Protein AF-A0A968NQC3-F1 (afdb_monomer)

Solvent-accessible surface area (backbone atoms only — not comparable to full-atom values): 6516 Å² total; per-residue (Å²): 135,86,90,83,86,84,76,82,79,78,73,71,74,66,56,58,58,38,55,52,49,54,51,50,23,55,53,44,25,61,70,44,47,87,63,44,96,59,59,67,72,57,37,45,48,51,26,41,50,54,53,8,35,71,70,60,72,48,85,50,58,77,58,34,20,70,39,54,77,65,92,70,56,51,69,58,42,39,53,50,53,52,48,47,67,70,77,46,84,79,58,62,68,58,52,50,52,34,51,41,65,74,67,64,59,78,85,129

Foldseek 3Di:
DDDDDDDPDPPPVQVVVLVVLLVQLVVQLVVLVVLDVDDSVLSSVVSQQVQLCVVQVDPDLLSSLVSRDDPDDSVVSSVVVVCCVVVDDDDVVSVVSSVCVVVVPDDD

Mean predicted aligned error: 9.73 Å

Secondary structure (DSSP, 8-state):
----------TTHHHHHHHHHHHHHHHHHHHHTTT----HHHHHHHHHHHHHHHHH-S--HHHHHHHS-SSS-HHHHHHHHHHHHHH----HHHHHHHHHHHHTPPP-

Structure (mmCIF, N/CA/C/O backbone):
data_AF-A0A968NQC3-F1
#
_entry.id   AF-A0A968NQC3-F1
#
loop_
_atom_site.group_PDB
_atom_site.id
_atom_site.type_symbol
_atom_site.label_atom_id
_atom_site.label_alt_id
_atom_site.label_comp_id
_atom_site.label_asym_id
_atom_site.label_entity_id
_atom_site.label_seq_id
_atom_site.pdbx_PDB_ins_code
_atom_site.Cartn_x
_atom_site.Cartn_y
_atom_site.Cartn_z
_atom_site.occupancy
_atom_site.B_iso_or_equiv
_atom_site.auth_seq_id
_atom_site.auth_comp_id
_atom_site.auth_asym_id
_atom_site.auth_atom_id
_atom_site.pdbx_PDB_model_num
ATOM 1 N N . MET A 1 1 ? 11.137 5.585 -57.243 1.00 38.22 1 MET A N 1
ATOM 2 C CA . MET A 1 1 ? 11.259 4.473 -56.273 1.00 38.22 1 MET A CA 1
ATOM 3 C C . MET A 1 1 ? 11.484 5.043 -54.871 1.00 38.22 1 MET A C 1
ATOM 5 O O . MET A 1 1 ? 12.399 5.826 -54.702 1.00 38.22 1 MET A O 1
ATOM 9 N N . GLN A 1 2 ? 10.575 4.700 -53.945 1.00 35.41 2 GLN A N 1
ATOM 10 C CA . GLN A 1 2 ? 10.665 4.591 -52.466 1.00 35.41 2 GLN A CA 1
ATOM 11 C C . GLN A 1 2 ? 11.475 5.644 -51.666 1.00 35.41 2 GLN A C 1
ATOM 13 O O . GLN A 1 2 ? 12.694 5.667 -51.717 1.00 35.41 2 GLN A O 1
ATOM 18 N N . LYS A 1 3 ? 10.814 6.600 -50.985 1.00 44.53 3 LYS A N 1
ATOM 19 C CA . LYS A 1 3 ? 10.290 6.579 -49.587 1.00 44.53 3 LYS A CA 1
ATOM 20 C C . LYS A 1 3 ? 11.369 6.544 -48.483 1.00 44.53 3 LYS A C 1
ATOM 22 O O . LYS A 1 3 ? 11.976 5.502 -48.276 1.00 44.53 3 LYS A O 1
ATOM 27 N N . LYS A 1 4 ? 11.414 7.588 -47.636 1.00 42.31 4 LYS A N 1
ATOM 28 C CA . LYS A 1 4 ? 10.985 7.518 -46.217 1.00 42.31 4 LYS A CA 1
ATOM 29 C C . LYS A 1 4 ? 11.049 8.886 -45.519 1.00 42.31 4 LYS A C 1
ATOM 31 O O . LYS A 1 4 ? 12.104 9.432 -45.236 1.00 42.31 4 LYS A O 1
ATOM 36 N N . THR A 1 5 ? 9.854 9.375 -45.216 1.00 41.47 5 THR A N 1
ATOM 37 C CA . THR A 1 5 ? 9.498 10.446 -44.286 1.00 41.47 5 THR A CA 1
ATOM 38 C C . THR A 1 5 ? 10.108 10.218 -42.899 1.00 41.47 5 THR A C 1
ATOM 40 O O . THR A 1 5 ? 9.801 9.217 -42.246 1.00 41.47 5 THR A O 1
ATOM 43 N N . GLY A 1 6 ? 10.926 11.162 -42.430 1.00 37.53 6 GLY A N 1
ATOM 44 C CA . GLY A 1 6 ? 11.326 11.273 -41.029 1.00 37.53 6 GLY A CA 1
ATOM 45 C C . GLY A 1 6 ? 10.152 11.778 -40.195 1.00 37.53 6 GLY A C 1
ATOM 46 O O . GLY A 1 6 ? 9.794 12.950 -40.253 1.00 37.53 6 GLY A O 1
ATOM 47 N N . ARG A 1 7 ? 9.516 10.865 -39.459 1.00 34.38 7 ARG A N 1
ATOM 48 C CA . ARG A 1 7 ? 8.479 11.158 -38.466 1.00 34.38 7 ARG A CA 1
ATOM 49 C C . ARG A 1 7 ? 9.165 11.721 -37.219 1.00 34.38 7 ARG A C 1
ATOM 51 O O . ARG A 1 7 ? 9.895 10.991 -36.552 1.00 34.38 7 ARG A O 1
ATOM 58 N N . GLY A 1 8 ? 8.933 12.997 -36.914 1.00 37.19 8 GLY A N 1
ATOM 59 C CA . GLY A 1 8 ? 9.251 13.559 -35.605 1.00 37.19 8 GLY A CA 1
ATOM 60 C C . GLY A 1 8 ? 8.510 12.770 -34.526 1.00 37.19 8 GLY A C 1
ATOM 61 O O . GLY A 1 8 ? 7.288 12.646 -34.568 1.00 37.19 8 GLY A O 1
ATOM 62 N N . PHE A 1 9 ? 9.256 12.170 -33.601 1.00 40.03 9 PHE A N 1
ATOM 63 C CA . PHE A 1 9 ? 8.691 11.571 -32.399 1.00 40.03 9 PHE A CA 1
ATOM 64 C C . PHE A 1 9 ? 8.309 12.700 -31.442 1.00 40.03 9 PHE A C 1
ATOM 66 O O . PHE A 1 9 ? 9.163 13.287 -30.780 1.00 40.03 9 PHE A O 1
ATOM 73 N N . ASP A 1 10 ? 7.018 13.004 -31.389 1.00 43.38 10 ASP A N 1
ATOM 74 C CA . ASP A 1 10 ? 6.431 13.957 -30.454 1.00 43.38 10 ASP A CA 1
ATOM 75 C C . ASP A 1 10 ? 6.505 13.397 -29.017 1.00 43.38 10 ASP A C 1
ATOM 77 O O . ASP A 1 10 ? 5.678 12.591 -28.587 1.00 43.38 10 ASP A O 1
ATOM 81 N N . GLN A 1 11 ? 7.537 13.780 -28.256 1.00 50.28 11 GLN A N 1
ATOM 82 C CA . GLN A 1 11 ? 7.744 13.346 -26.861 1.00 50.28 11 GLN A CA 1
ATOM 83 C C . GLN A 1 11 ? 6.868 14.106 -25.841 1.00 50.28 11 GLN A C 1
ATOM 85 O O . GLN A 1 11 ? 6.976 13.890 -24.631 1.00 50.28 11 GLN A O 1
ATOM 90 N N . ASN A 1 12 ? 5.966 14.977 -26.297 1.00 42.91 12 ASN A N 1
ATOM 91 C CA . ASN A 1 12 ? 5.266 15.926 -25.430 1.00 42.91 12 ASN A CA 1
ATOM 92 C C . ASN A 1 12 ? 4.020 15.347 -24.727 1.00 42.91 12 ASN A C 1
ATOM 94 O O . ASN A 1 12 ? 3.670 15.794 -23.636 1.00 42.91 12 ASN A O 1
ATOM 98 N N . HIS A 1 13 ? 3.394 14.293 -25.265 1.00 44.41 13 HIS A N 1
ATOM 99 C CA . HIS A 1 13 ? 2.165 13.716 -24.690 1.00 44.41 13 HIS A CA 1
ATOM 100 C C . HIS A 1 13 ? 2.382 12.755 -23.499 1.00 44.41 13 HIS A C 1
ATOM 102 O O . HIS A 1 13 ? 1.482 12.580 -22.677 1.00 44.41 13 HIS A O 1
ATOM 108 N N . HIS A 1 14 ? 3.569 12.154 -23.346 1.00 49.41 14 HIS A N 1
ATOM 109 C CA . HIS A 1 14 ? 3.851 11.182 -22.269 1.00 49.41 14 HIS A CA 1
ATOM 110 C C . HIS A 1 14 ? 4.217 11.834 -20.916 1.00 49.41 14 HIS A C 1
ATOM 112 O O . HIS A 1 14 ? 4.122 11.207 -19.855 1.00 49.41 14 HIS A O 1
ATOM 118 N N . ASN A 1 15 ? 4.611 13.112 -20.927 1.00 53.91 15 ASN A N 1
ATOM 119 C CA . ASN A 1 15 ? 5.053 13.841 -19.733 1.00 53.91 15 ASN A CA 1
ATOM 120 C C . ASN A 1 15 ? 3.877 14.265 -18.829 1.00 53.91 15 ASN A C 1
ATOM 122 O O . ASN A 1 15 ? 3.986 14.238 -17.602 1.00 53.91 15 ASN A O 1
ATOM 126 N N . SER A 1 16 ? 2.727 14.598 -19.422 1.00 58.56 16 SER A N 1
ATOM 127 C CA . SER A 1 16 ? 1.546 15.076 -18.689 1.00 58.56 16 SER A CA 1
ATOM 128 C C . SER A 1 16 ? 0.912 13.982 -17.828 1.00 58.56 16 SER A C 1
ATOM 130 O O . SER A 1 16 ? 0.634 14.214 -16.655 1.00 58.56 16 SER A O 1
ATOM 132 N N . ASN A 1 17 ? 0.772 12.760 -18.358 1.00 64.50 17 ASN A N 1
ATOM 133 C CA . ASN A 1 17 ? 0.159 11.640 -17.630 1.00 64.50 17 ASN A CA 1
ATOM 134 C C . ASN A 1 17 ? 0.994 11.236 -16.400 1.00 64.50 17 ASN A C 1
ATOM 136 O O . ASN A 1 17 ? 0.462 11.022 -15.314 1.00 64.50 17 ASN A O 1
ATOM 140 N N . THR A 1 18 ? 2.323 11.236 -16.540 1.00 65.69 18 THR A N 1
ATOM 141 C CA . THR A 1 18 ? 3.245 10.889 -15.447 1.00 65.69 18 THR A CA 1
ATOM 142 C C . THR A 1 18 ? 3.185 11.903 -14.300 1.00 65.69 18 THR A C 1
ATOM 144 O O . THR A 1 18 ? 3.137 11.514 -13.133 1.00 65.69 18 THR A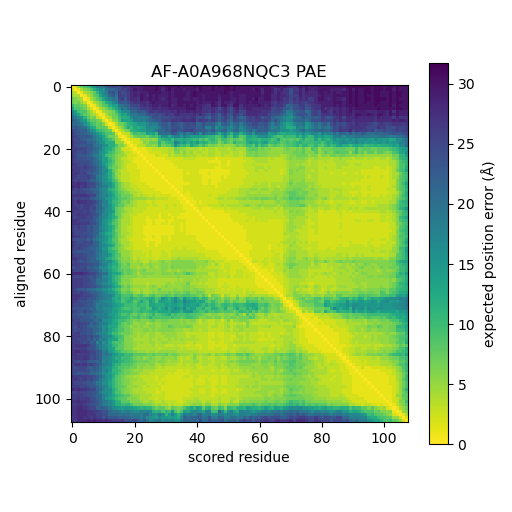 O 1
ATOM 147 N N . LYS A 1 19 ? 3.132 13.205 -14.614 1.00 69.44 19 LYS A N 1
ATOM 148 C CA . LYS A 1 19 ? 2.968 14.265 -13.605 1.00 69.44 19 LYS A CA 1
ATOM 149 C C . LYS A 1 19 ? 1.622 14.158 -12.884 1.00 69.44 19 LYS A C 1
ATOM 151 O O . LYS A 1 19 ? 1.575 14.287 -11.661 1.00 69.44 19 LYS A O 1
ATOM 156 N N . THR A 1 20 ? 0.548 13.859 -13.615 1.00 78.88 20 THR A N 1
ATOM 157 C CA . THR A 1 20 ? -0.780 13.624 -13.032 1.00 78.88 20 THR A CA 1
ATOM 158 C C . THR A 1 20 ? -0.780 12.425 -12.082 1.00 78.88 20 THR A C 1
ATOM 160 O O . THR A 1 20 ? -1.326 12.527 -10.986 1.00 78.88 20 THR A O 1
ATOM 163 N N . LEU A 1 21 ? -0.127 11.319 -12.452 1.00 81.88 21 LEU A N 1
ATOM 164 C CA . LEU A 1 21 ? -0.038 10.120 -11.613 1.00 81.88 21 LEU A CA 1
ATOM 165 C C . LEU A 1 21 ? 0.734 10.377 -10.316 1.00 81.88 21 LEU A C 1
ATOM 167 O O . LEU A 1 21 ? 0.263 10.005 -9.245 1.00 81.88 21 LEU A O 1
ATOM 171 N N . LEU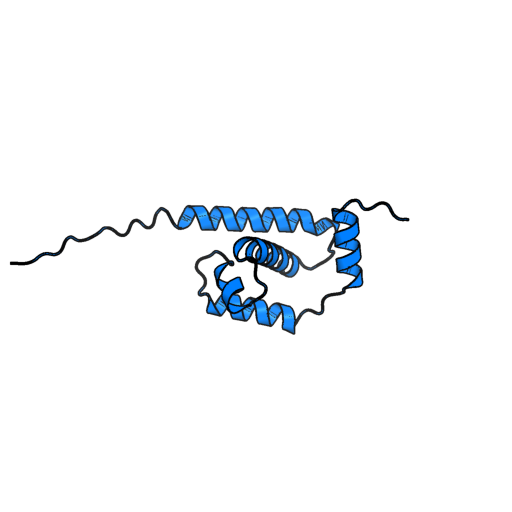 A 1 22 ? 1.878 11.063 -10.384 1.00 84.19 22 LEU A N 1
ATOM 172 C CA . LEU A 1 22 ? 2.637 11.438 -9.186 1.00 84.19 22 LEU A CA 1
ATOM 173 C C . LEU A 1 22 ? 1.798 12.300 -8.236 1.00 84.19 22 LEU A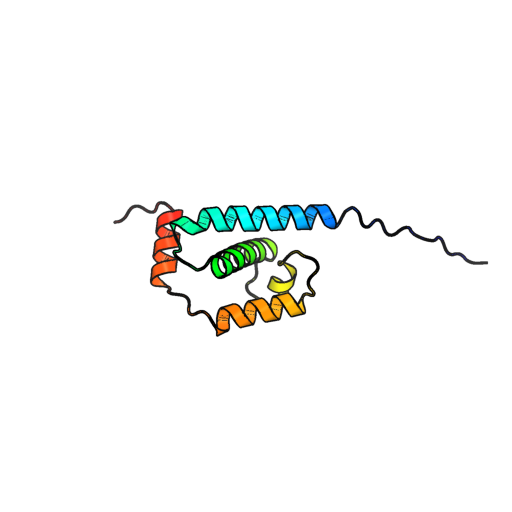 C 1
ATOM 175 O O . LEU A 1 22 ? 1.784 12.060 -7.031 1.00 84.19 22 LEU A O 1
ATOM 179 N N . HIS A 1 23 ? 1.042 13.256 -8.777 1.00 89.88 23 HIS A N 1
ATOM 180 C CA . HIS A 1 23 ? 0.141 14.074 -7.973 1.00 89.88 23 HIS A CA 1
ATOM 181 C C . HIS A 1 23 ? -0.983 13.243 -7.325 1.00 89.88 23 HIS A C 1
ATOM 183 O O . HIS A 1 23 ? -1.278 13.433 -6.146 1.00 89.88 23 HIS A O 1
ATOM 189 N N . GLN A 1 24 ? -1.577 12.286 -8.049 1.00 90.81 24 GLN A N 1
ATOM 190 C CA . GLN A 1 24 ? -2.588 11.372 -7.499 1.00 90.81 24 GLN A CA 1
ATOM 191 C C . GLN A 1 24 ? -2.028 10.503 -6.367 1.00 90.81 24 GLN A C 1
ATOM 193 O O . GLN A 1 24 ? -2.680 10.369 -5.332 1.00 90.81 24 GLN A O 1
ATOM 198 N N . VAL A 1 25 ? -0.812 9.971 -6.529 1.00 92.44 25 VAL A N 1
ATOM 199 C CA . VAL A 1 25 ? -0.125 9.191 -5.489 1.00 92.44 25 VAL A CA 1
ATOM 200 C C . VAL A 1 25 ? 0.080 10.036 -4.236 1.00 92.44 25 VAL A C 1
ATOM 202 O O . VAL A 1 25 ? -0.298 9.601 -3.152 1.00 92.44 25 VAL A O 1
ATOM 205 N N . THR A 1 26 ? 0.608 11.255 -4.369 1.00 93.62 26 THR A N 1
ATOM 206 C CA . THR A 1 26 ? 0.832 12.155 -3.227 1.00 93.62 26 THR A CA 1
ATOM 207 C C . THR A 1 26 ? -0.474 12.510 -2.516 1.00 93.62 26 THR A C 1
ATOM 209 O O . THR A 1 26 ? -0.535 12.485 -1.287 1.00 93.62 26 THR A O 1
ATOM 212 N N . ARG A 1 27 ? -1.545 12.792 -3.271 1.00 95.38 27 ARG A N 1
ATOM 213 C CA . ARG A 1 27 ? -2.865 13.089 -2.697 1.00 95.38 27 ARG A CA 1
ATOM 214 C C . ARG A 1 27 ? -3.439 11.901 -1.931 1.00 95.38 27 ARG A C 1
ATOM 216 O O . ARG A 1 27 ? -3.904 12.075 -0.808 1.00 95.38 27 ARG A O 1
ATOM 223 N N . LEU A 1 28 ? -3.387 10.703 -2.509 1.00 94.19 28 LEU A N 1
ATOM 224 C CA . LEU A 1 28 ? -3.890 9.497 -1.854 1.00 94.19 28 LEU A CA 1
ATOM 225 C C . LEU A 1 28 ? -3.037 9.120 -0.635 1.00 94.19 28 LEU A C 1
ATOM 227 O O . LEU A 1 28 ? -3.579 8.769 0.407 1.00 94.19 28 LEU A O 1
ATOM 231 N N . GLN A 1 29 ? -1.714 9.268 -0.718 1.00 95.31 29 GLN A N 1
ATOM 232 C CA . GLN A 1 29 ? -0.817 9.081 0.422 1.00 95.31 29 GLN A CA 1
ATOM 233 C C . GLN A 1 29 ? -1.198 10.001 1.592 1.00 95.31 29 GLN A C 1
ATOM 235 O O . GLN A 1 29 ? -1.252 9.546 2.735 1.00 95.31 29 GLN A O 1
ATOM 240 N N . ALA A 1 30 ? -1.461 11.283 1.318 1.00 94.62 30 ALA A N 1
ATOM 241 C CA . ALA A 1 30 ? -1.883 12.237 2.338 1.00 94.62 30 ALA A CA 1
ATOM 242 C C . ALA A 1 30 ? -3.235 11.850 2.959 1.00 94.62 30 ALA A C 1
ATOM 244 O O . ALA A 1 30 ? -3.383 11.926 4.175 1.00 94.62 30 ALA A O 1
ATOM 245 N N . ALA A 1 31 ? -4.182 11.368 2.147 1.00 93.06 31 ALA A N 1
ATOM 246 C CA . ALA A 1 31 ? -5.491 10.915 2.616 1.00 93.06 31 ALA A CA 1
ATOM 247 C C . ALA A 1 31 ? -5.425 9.647 3.489 1.00 93.06 31 ALA A C 1
ATOM 249 O O . ALA A 1 31 ? -6.235 9.492 4.396 1.00 93.06 31 ALA A O 1
ATOM 250 N N . LEU A 1 32 ? -4.462 8.753 3.248 1.00 93.44 32 LEU A N 1
ATOM 251 C CA . LEU A 1 32 ? -4.285 7.517 4.023 1.00 93.44 32 LEU A CA 1
ATOM 252 C C . LEU A 1 32 ? -3.546 7.731 5.352 1.00 93.44 32 LEU A C 1
ATOM 254 O O . LEU A 1 32 ? -3.698 6.939 6.281 1.00 93.44 32 LEU A O 1
ATOM 258 N N . ARG A 1 33 ? -2.743 8.795 5.453 1.00 94.38 33 ARG A N 1
ATOM 259 C CA . ARG A 1 33 ? -1.850 9.051 6.592 1.00 94.38 33 ARG A CA 1
ATOM 260 C C . ARG A 1 33 ? -2.542 9.113 7.967 1.00 94.38 33 ARG A C 1
ATOM 262 O O . ARG A 1 33 ? -1.932 8.625 8.913 1.00 94.38 33 ARG A O 1
ATOM 269 N N . PRO A 1 34 ? -3.767 9.656 8.118 1.00 92.62 34 PRO A N 1
ATOM 270 C CA . PRO A 1 34 ? -4.466 9.648 9.406 1.00 92.62 34 PRO A CA 1
ATOM 271 C C . PRO A 1 34 ? -4.888 8.251 9.880 1.00 92.62 34 PRO A C 1
ATOM 273 O O . PRO A 1 34 ? -5.051 8.043 11.076 1.00 92.62 34 PRO A O 1
ATOM 276 N N . TYR A 1 35 ? -5.068 7.302 8.958 1.00 91.75 35 TYR A N 1
ATOM 277 C CA . TYR A 1 35 ? -5.601 5.968 9.257 1.00 91.75 35 TYR A CA 1
ATOM 278 C C . TYR A 1 35 ? -4.504 4.911 9.410 1.00 91.75 35 TYR A C 1
ATOM 280 O O . TYR A 1 35 ? -4.673 3.920 10.115 1.00 91.75 35 TYR A O 1
ATOM 288 N N . LEU A 1 36 ? -3.363 5.128 8.753 1.00 92.50 36 LEU A N 1
ATOM 289 C CA . LEU A 1 36 ? -2.253 4.188 8.712 1.00 92.50 36 LEU A CA 1
ATOM 290 C C . LEU A 1 36 ? -0.978 4.863 9.240 1.00 92.50 36 LEU A C 1
ATOM 292 O O . LEU A 1 36 ? -0.357 5.638 8.504 1.00 92.50 36 LEU A O 1
ATOM 296 N N . PRO A 1 37 ? -0.521 4.538 10.467 1.00 90.31 37 PRO A N 1
ATOM 297 C CA . PRO A 1 37 ? 0.726 5.046 11.046 1.00 90.31 37 PRO A CA 1
ATOM 298 C C . PRO A 1 37 ? 1.960 4.358 10.430 1.00 90.31 37 PRO A C 1
ATOM 300 O O . PRO A 1 37 ? 2.863 3.883 11.116 1.00 90.31 37 PRO A O 1
ATOM 303 N N . TRP A 1 38 ? 1.986 4.237 9.105 1.00 92.94 38 TRP A N 1
ATOM 304 C CA . TRP A 1 38 ? 3.053 3.592 8.353 1.00 92.94 38 TRP A CA 1
ATOM 305 C C . TRP A 1 38 ? 4.147 4.590 7.978 1.00 92.94 38 TRP A C 1
ATOM 307 O O . TRP A 1 38 ? 3.912 5.789 7.821 1.00 92.94 38 TRP A O 1
ATOM 317 N N . HIS A 1 39 ? 5.356 4.074 7.744 1.00 93.12 39 HIS A N 1
ATOM 318 C CA . HIS A 1 39 ? 6.443 4.883 7.204 1.00 93.12 39 HIS A CA 1
ATOM 319 C C . HIS A 1 39 ? 6.054 5.471 5.838 1.00 93.12 39 HIS A C 1
ATOM 321 O O . HIS A 1 39 ? 5.423 4.794 5.023 1.00 93.12 39 HIS A O 1
ATOM 327 N N . GLY A 1 40 ? 6.486 6.704 5.550 1.00 90.88 40 GLY A N 1
ATOM 328 C CA . GLY A 1 40 ? 6.073 7.445 4.350 1.00 90.88 40 GLY A CA 1
ATOM 329 C C . GLY A 1 40 ? 6.250 6.657 3.049 1.00 90.88 40 GLY A C 1
ATOM 330 O O . GLY A 1 40 ? 5.321 6.576 2.257 1.00 90.88 40 GLY A O 1
ATOM 331 N N . ALA A 1 41 ? 7.388 5.980 2.880 1.00 91.12 41 ALA A N 1
ATOM 332 C CA . ALA A 1 41 ? 7.656 5.130 1.719 1.00 91.12 41 ALA A CA 1
ATOM 333 C C . ALA A 1 41 ? 6.639 3.982 1.535 1.00 91.12 41 ALA A C 1
ATOM 335 O O . ALA A 1 41 ? 6.298 3.655 0.397 1.00 91.12 41 ALA A O 1
ATOM 336 N N . ARG A 1 42 ? 6.130 3.393 2.629 1.00 92.00 42 ARG A N 1
ATOM 337 C CA . ARG A 1 42 ? 5.094 2.346 2.576 1.00 92.00 42 ARG A CA 1
ATOM 338 C C . ARG A 1 42 ? 3.746 2.935 2.178 1.00 92.00 42 ARG A C 1
ATOM 340 O O . ARG A 1 42 ? 3.074 2.356 1.336 1.00 92.00 42 ARG A O 1
ATOM 347 N N . LEU A 1 43 ? 3.389 4.108 2.706 1.00 93.75 43 LEU A N 1
ATOM 348 C CA . LEU A 1 43 ? 2.173 4.817 2.290 1.00 93.75 43 LEU A CA 1
ATOM 349 C C . LEU A 1 43 ? 2.234 5.239 0.819 1.00 93.75 43 LEU A C 1
ATOM 351 O O . LEU A 1 43 ? 1.257 5.066 0.099 1.00 93.75 43 LEU A O 1
ATOM 355 N N . SER A 1 44 ? 3.377 5.750 0.348 1.00 92.44 44 SER A N 1
ATOM 356 C CA . SER A 1 44 ? 3.559 6.098 -1.066 1.00 92.44 44 SER A CA 1
ATOM 357 C C . SER A 1 44 ? 3.433 4.866 -1.964 1.00 92.44 44 SER A C 1
ATOM 359 O O . SER A 1 44 ? 2.828 4.944 -3.032 1.00 92.44 44 SER A O 1
ATOM 361 N N . PHE A 1 45 ? 3.982 3.721 -1.538 1.00 92.25 45 PHE A N 1
ATOM 362 C CA . PHE A 1 45 ? 3.796 2.459 -2.250 1.00 92.25 45 PHE A CA 1
ATOM 363 C C . PHE A 1 45 ? 2.325 2.029 -2.258 1.00 92.25 45 PHE A C 1
ATOM 365 O O . PHE A 1 45 ? 1.805 1.751 -3.333 1.00 92.25 45 PHE A O 1
ATOM 372 N N . LEU A 1 46 ? 1.650 2.022 -1.103 1.00 93.31 46 LEU A N 1
ATOM 373 C CA . LEU A 1 46 ? 0.242 1.633 -0.995 1.00 93.31 46 LEU A CA 1
ATOM 374 C C . LEU A 1 46 ? -0.648 2.513 -1.881 1.00 93.31 46 LEU A C 1
ATOM 376 O O . LEU A 1 46 ? -1.488 1.999 -2.609 1.00 93.31 46 LEU A O 1
ATOM 380 N N . ALA A 1 47 ? -0.424 3.827 -1.883 1.00 94.06 47 ALA A N 1
ATOM 381 C CA . ALA A 1 47 ? -1.148 4.753 -2.745 1.00 94.06 47 ALA A CA 1
ATOM 382 C C . ALA A 1 47 ? -0.950 4.428 -4.237 1.00 94.06 47 ALA A C 1
ATOM 384 O O . ALA A 1 47 ? -1.920 4.334 -4.988 1.00 94.06 47 ALA A O 1
ATOM 385 N N . ALA A 1 48 ? 0.294 4.202 -4.670 1.00 92.06 48 ALA A N 1
ATOM 386 C CA . ALA A 1 48 ? 0.583 3.804 -6.048 1.00 92.06 48 ALA A CA 1
ATOM 387 C C . ALA A 1 48 ? -0.036 2.442 -6.406 1.00 92.06 48 ALA A C 1
ATOM 389 O O . ALA A 1 48 ? -0.585 2.285 -7.494 1.00 92.06 48 ALA A O 1
ATOM 390 N N . PHE A 1 49 ? 0.004 1.486 -5.478 1.00 92.00 49 PHE A N 1
ATOM 391 C CA . PHE A 1 49 ? -0.571 0.155 -5.637 1.00 92.00 49 PHE A CA 1
ATOM 392 C C . PHE A 1 49 ? -2.098 0.192 -5.783 1.00 92.00 49 PHE A C 1
ATOM 394 O O . PHE A 1 49 ? -2.634 -0.420 -6.701 1.00 92.00 49 PHE A O 1
ATOM 401 N N . LEU A 1 50 ? -2.801 0.964 -4.949 1.00 92.75 50 LEU A N 1
ATOM 402 C CA . LEU A 1 50 ? -4.254 1.144 -5.045 1.00 92.75 50 LEU A CA 1
ATOM 403 C C . LEU A 1 50 ? -4.662 1.811 -6.365 1.00 92.75 50 LEU A C 1
ATOM 405 O O . LEU A 1 50 ? -5.618 1.382 -7.006 1.00 92.75 50 LEU A O 1
ATOM 409 N N . ILE A 1 51 ? -3.914 2.822 -6.814 1.00 91.94 51 ILE A N 1
ATOM 410 C CA . ILE A 1 51 ? -4.143 3.443 -8.127 1.00 91.94 51 ILE A CA 1
ATOM 411 C C . ILE A 1 51 ? -3.933 2.420 -9.249 1.00 91.94 51 ILE A C 1
ATOM 413 O O . ILE A 1 51 ? -4.743 2.361 -10.173 1.00 91.94 51 ILE A O 1
ATOM 417 N N . ALA A 1 52 ? -2.881 1.599 -9.174 1.00 91.00 52 ALA A N 1
ATOM 418 C CA . ALA A 1 52 ? -2.633 0.547 -10.153 1.00 91.00 52 ALA A CA 1
ATOM 419 C C . ALA A 1 52 ? -3.791 -0.461 -10.186 1.00 91.00 52 ALA A C 1
ATOM 421 O O . ALA A 1 52 ? -4.338 -0.688 -11.262 1.00 91.00 52 ALA A O 1
ATOM 422 N N . LEU A 1 53 ? -4.234 -0.967 -9.028 1.00 92.12 53 LEU A N 1
ATOM 423 C CA . LEU A 1 53 ? -5.384 -1.872 -8.902 1.00 92.12 53 LEU A CA 1
ATOM 424 C C . LEU A 1 53 ? -6.638 -1.314 -9.583 1.00 92.12 53 LEU A C 1
ATOM 426 O O . LEU A 1 53 ? -7.279 -2.017 -10.360 1.00 92.12 53 LEU A O 1
ATOM 430 N N . LEU A 1 54 ? -6.968 -0.041 -9.348 1.00 90.38 54 LEU A N 1
ATOM 431 C CA . LEU A 1 54 ? -8.141 0.600 -9.954 1.00 90.38 54 LEU A CA 1
ATOM 432 C C . LEU A 1 54 ? -8.015 0.759 -11.476 1.00 90.38 54 LEU A C 1
ATOM 434 O O . LEU A 1 54 ? -9.017 0.712 -12.190 1.00 90.38 54 LEU A O 1
ATOM 438 N N . ARG A 1 55 ? -6.791 0.947 -11.983 1.00 87.50 55 ARG A N 1
ATOM 439 C CA . ARG A 1 55 ? -6.517 1.092 -13.419 1.00 87.50 55 ARG A CA 1
ATOM 440 C C . ARG A 1 55 ? -6.573 -0.241 -14.154 1.00 87.50 55 ARG A C 1
ATOM 442 O O . ARG A 1 55 ? -7.185 -0.303 -15.215 1.00 87.50 55 ARG A O 1
ATOM 449 N N . VAL A 1 56 ? -5.928 -1.273 -13.609 1.00 89.75 56 VAL A N 1
ATOM 450 C CA . VAL A 1 56 ? -5.783 -2.573 -14.286 1.00 89.75 56 VAL A CA 1
ATOM 451 C C . VAL A 1 56 ? -6.901 -3.555 -13.943 1.00 89.75 56 VAL A C 1
ATOM 453 O O . VAL A 1 56 ? -7.141 -4.482 -14.702 1.00 89.75 56 VAL A O 1
ATOM 456 N N . LYS A 1 57 ? -7.622 -3.333 -12.835 1.00 89.44 57 LYS A N 1
ATOM 457 C CA . LYS A 1 57 ? -8.764 -4.146 -12.376 1.00 89.44 57 LYS A CA 1
ATOM 458 C C . LYS A 1 57 ? -8.434 -5.631 -12.181 1.00 89.44 57 LYS A C 1
ATOM 460 O O . LYS A 1 57 ? -9.294 -6.492 -12.325 1.00 89.44 57 LYS A O 1
ATOM 465 N N . THR A 1 58 ? -7.190 -5.919 -11.819 1.00 89.56 58 THR A N 1
ATOM 466 C CA . THR A 1 58 ? -6.681 -7.263 -11.542 1.00 89.56 58 THR A CA 1
ATOM 467 C C . THR A 1 58 ? -5.656 -7.210 -10.415 1.00 89.56 58 THR A C 1
ATOM 469 O O . THR A 1 58 ? -5.060 -6.165 -10.148 1.00 89.56 58 THR A O 1
ATOM 472 N N . VAL A 1 59 ? -5.430 -8.351 -9.771 1.00 86.19 59 VAL A N 1
ATOM 473 C CA . VAL A 1 59 ? -4.395 -8.536 -8.744 1.00 86.19 59 VAL A CA 1
ATOM 474 C C . VAL A 1 59 ? -3.134 -9.209 -9.292 1.00 86.19 59 VAL A C 1
ATOM 476 O O . VAL A 1 59 ? -2.187 -9.440 -8.543 1.00 86.19 59 VAL A O 1
ATOM 479 N N . ASN A 1 60 ? -3.090 -9.528 -10.590 1.00 88.25 60 ASN A N 1
ATOM 480 C CA . ASN A 1 60 ? -1.912 -10.121 -11.216 1.00 88.25 60 ASN A CA 1
ATOM 481 C C . ASN A 1 60 ? -0.738 -9.126 -11.198 1.00 88.25 60 ASN A C 1
ATOM 483 O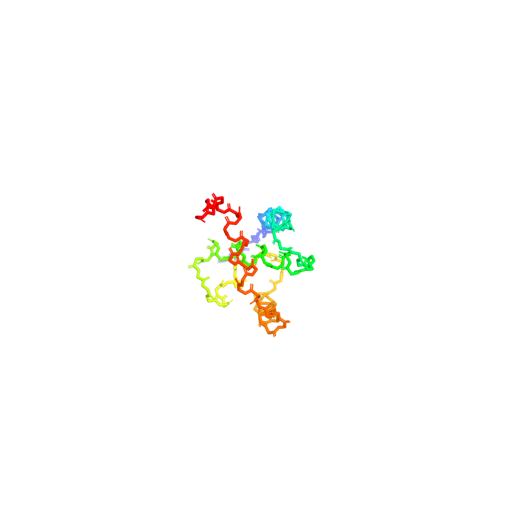 O . ASN A 1 60 ? -0.864 -8.009 -11.690 1.00 88.25 60 ASN A O 1
ATOM 487 N N . PHE A 1 61 ? 0.419 -9.519 -10.653 1.00 84.38 61 PHE A N 1
ATOM 488 C CA . PHE A 1 61 ? 1.569 -8.618 -10.487 1.00 84.38 61 PHE A CA 1
ATOM 489 C C . PHE A 1 61 ? 2.193 -8.154 -11.809 1.00 84.38 61 PHE A C 1
ATOM 491 O O . PHE A 1 61 ? 2.661 -7.017 -11.883 1.00 84.38 61 PHE A O 1
ATOM 498 N N . ALA A 1 62 ? 2.187 -8.997 -12.845 1.00 85.19 62 ALA A N 1
ATOM 499 C CA . ALA A 1 62 ? 2.683 -8.620 -14.165 1.00 85.19 62 ALA A CA 1
ATOM 500 C C . ALA A 1 62 ? 1.786 -7.545 -14.792 1.00 85.19 62 ALA A C 1
ATOM 502 O O . ALA A 1 62 ? 2.283 -6.545 -15.306 1.00 85.19 62 ALA A O 1
ATOM 503 N N . GLU A 1 63 ? 0.467 -7.699 -14.667 1.00 84.81 63 GLU A N 1
ATOM 504 C CA . GLU A 1 63 ? -0.496 -6.694 -15.120 1.00 84.81 63 GLU A CA 1
ATOM 505 C C . GLU A 1 63 ? -0.442 -5.429 -14.250 1.00 84.81 63 GLU A C 1
ATOM 507 O O . GLU A 1 63 ? -0.361 -4.319 -14.773 1.00 84.81 63 GLU A O 1
ATOM 512 N N . LEU A 1 64 ? -0.381 -5.565 -12.923 1.00 86.81 64 LEU A N 1
ATOM 513 C CA . LEU A 1 64 ? -0.250 -4.447 -11.984 1.00 86.81 64 LEU A CA 1
ATOM 514 C C . LEU A 1 64 ? 0.966 -3.579 -12.271 1.00 86.81 64 LEU A C 1
ATOM 516 O O . LEU A 1 64 ? 0.858 -2.358 -12.201 1.00 86.81 64 LEU A O 1
ATOM 520 N N . ALA A 1 65 ? 2.101 -4.181 -12.627 1.00 84.62 65 ALA A N 1
ATOM 521 C CA . ALA A 1 65 ? 3.319 -3.459 -12.971 1.00 84.62 65 ALA A CA 1
ATOM 522 C C . ALA A 1 65 ? 3.146 -2.507 -14.166 1.00 84.62 65 ALA A C 1
ATOM 524 O O . ALA A 1 65 ? 3.846 -1.496 -14.234 1.00 84.62 65 ALA A O 1
ATOM 525 N N . THR A 1 66 ? 2.188 -2.781 -15.061 1.00 83.31 66 THR A N 1
ATOM 526 C CA . THR A 1 66 ? 1.811 -1.872 -16.159 1.00 83.31 66 THR A CA 1
ATOM 527 C C . THR A 1 66 ? 0.966 -0.684 -15.682 1.00 83.31 66 THR A C 1
ATOM 529 O O . THR A 1 66 ? 0.942 0.369 -16.318 1.00 83.31 66 THR A O 1
ATOM 532 N N . GLY A 1 67 ? 0.299 -0.823 -14.531 1.00 81.00 67 GLY A N 1
ATOM 533 C CA . GLY A 1 67 ? -0.472 0.232 -13.876 1.00 81.00 67 GLY A CA 1
ATOM 534 C C . GLY A 1 67 ? 0.381 1.268 -13.138 1.00 81.00 67 GLY A C 1
ATOM 535 O O . GLY A 1 67 ? -0.100 2.380 -12.899 1.00 81.00 67 GLY A O 1
ATOM 536 N N . PHE A 1 68 ? 1.636 0.944 -12.803 1.00 77.12 68 PHE A N 1
ATOM 537 C CA . PHE A 1 68 ? 2.585 1.896 -12.221 1.00 77.12 68 PHE A CA 1
ATOM 538 C C . PHE A 1 68 ? 3.092 2.853 -13.307 1.00 77.12 68 PHE A C 1
ATOM 540 O O . PHE A 1 68 ? 3.780 2.454 -14.242 1.00 77.12 68 PHE A O 1
ATOM 547 N N . GLY A 1 69 ? 2.752 4.138 -13.183 1.00 70.75 69 GLY A N 1
ATOM 548 C CA . GLY A 1 69 ? 3.289 5.175 -14.066 1.00 70.75 69 GLY A CA 1
ATOM 549 C C . GLY A 1 69 ? 4.761 5.484 -13.799 1.00 70.75 69 GLY A C 1
ATOM 550 O O . GLY A 1 69 ? 5.282 5.217 -12.718 1.00 70.75 69 GLY A O 1
ATOM 551 N N . GLY A 1 70 ? 5.417 6.132 -14.762 1.00 70.62 70 GLY A N 1
ATOM 552 C CA . GLY A 1 70 ? 6.801 6.591 -14.636 1.00 70.62 70 GLY A CA 1
ATOM 553 C C . GLY A 1 70 ? 7.701 6.107 -15.767 1.00 70.62 70 GLY A C 1
ATOM 554 O O . GLY A 1 70 ? 7.271 5.406 -16.674 1.00 70.62 70 GLY A O 1
ATOM 555 N N . LYS A 1 71 ? 8.976 6.505 -15.703 1.00 67.00 71 LYS A N 1
ATOM 556 C CA . LYS A 1 71 ? 10.016 6.108 -16.669 1.00 67.00 71 LYS A CA 1
ATOM 557 C C . LYS A 1 71 ? 10.660 4.752 -16.348 1.00 67.00 71 LYS A C 1
ATOM 559 O O . LYS A 1 71 ? 11.552 4.321 -17.068 1.00 67.00 71 LYS A O 1
ATOM 564 N N . ALA A 1 72 ? 10.291 4.130 -15.229 1.00 73.31 72 ALA A N 1
ATOM 565 C CA . ALA A 1 72 ? 10.888 2.871 -14.811 1.00 73.31 72 ALA A CA 1
ATOM 566 C C . ALA A 1 72 ? 10.343 1.714 -15.656 1.00 73.31 72 ALA A C 1
ATOM 568 O O . ALA A 1 72 ? 9.153 1.661 -15.960 1.00 73.31 72 ALA A O 1
ATOM 569 N N . HIS A 1 73 ? 11.225 0.780 -16.010 1.00 77.25 73 HIS A N 1
ATOM 570 C CA . HIS A 1 73 ? 10.839 -0.449 -16.695 1.00 77.25 73 HIS A CA 1
ATOM 571 C C . HIS A 1 73 ? 9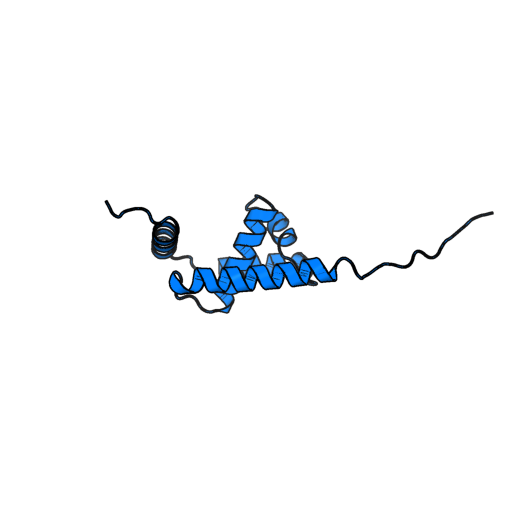.843 -1.253 -15.851 1.00 77.25 73 HIS A C 1
ATOM 573 O O . HIS A 1 73 ? 9.960 -1.300 -14.624 1.00 77.25 73 HIS A O 1
ATOM 579 N N . THR A 1 74 ? 8.908 -1.937 -16.511 1.00 75.44 74 THR A N 1
ATOM 580 C CA . THR A 1 74 ? 7.909 -2.815 -15.878 1.00 75.44 74 THR A CA 1
ATOM 581 C C . THR A 1 74 ? 8.553 -3.807 -14.902 1.00 75.44 74 THR A C 1
ATOM 583 O O . THR A 1 74 ? 8.064 -3.975 -13.787 1.00 75.44 74 THR A O 1
ATOM 586 N N . ASP A 1 75 ? 9.723 -4.357 -15.237 1.00 76.94 75 ASP A N 1
ATOM 587 C CA . ASP A 1 75 ? 10.485 -5.267 -14.367 1.00 76.94 75 ASP A CA 1
ATOM 588 C C . ASP A 1 75 ? 10.895 -4.634 -13.030 1.00 76.94 75 ASP A C 1
ATOM 590 O O . ASP A 1 75 ? 10.918 -5.295 -11.988 1.00 76.94 75 ASP A O 1
ATOM 594 N N . SER A 1 76 ? 11.195 -3.333 -13.024 1.00 83.56 76 SER A N 1
ATOM 595 C CA . SER A 1 76 ? 11.496 -2.589 -11.799 1.00 83.56 76 SER A CA 1
ATOM 596 C C . SER A 1 76 ? 10.255 -2.447 -10.917 1.00 83.56 76 SER A C 1
ATOM 598 O O . SER A 1 76 ? 10.361 -2.542 -9.692 1.00 83.56 76 SER A O 1
ATOM 600 N N . HIS A 1 77 ? 9.072 -2.270 -11.514 1.00 83.06 77 HIS A N 1
ATOM 601 C CA . HIS A 1 77 ? 7.804 -2.241 -10.781 1.00 83.06 77 HIS A CA 1
ATOM 602 C C . HIS A 1 77 ? 7.451 -3.615 -10.201 1.00 83.06 77 HIS A C 1
ATOM 604 O O . HIS A 1 77 ? 7.088 -3.693 -9.027 1.00 83.06 77 HIS A O 1
ATOM 610 N N . ILE A 1 78 ? 7.662 -4.697 -10.959 1.00 81.44 78 ILE A N 1
ATOM 611 C CA . ILE A 1 78 ? 7.489 -6.079 -10.479 1.00 81.44 78 ILE A CA 1
ATOM 612 C C . ILE A 1 78 ? 8.392 -6.346 -9.266 1.00 81.44 78 ILE A C 1
ATOM 614 O O . ILE A 1 78 ? 7.923 -6.790 -8.217 1.00 81.44 78 ILE A O 1
ATOM 618 N N . LYS A 1 79 ? 9.683 -5.997 -9.347 1.00 86.81 79 LYS A N 1
ATOM 619 C CA . LYS A 1 79 ? 10.617 -6.136 -8.213 1.00 86.81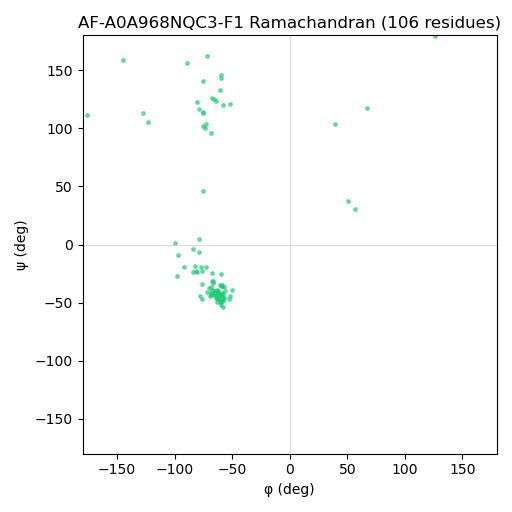 79 LYS A CA 1
ATOM 620 C C . LYS A 1 79 ? 10.181 -5.322 -6.994 1.00 86.81 79 LYS A C 1
ATOM 622 O O . LYS A 1 79 ? 10.374 -5.766 -5.863 1.00 86.81 79 LYS A O 1
ATOM 627 N N . ARG A 1 80 ? 9.599 -4.137 -7.202 1.00 85.56 80 ARG A N 1
ATOM 628 C CA . ARG A 1 80 ? 9.085 -3.288 -6.120 1.00 85.56 80 ARG A CA 1
ATOM 629 C C . ARG A 1 80 ? 7.864 -3.906 -5.435 1.00 85.56 80 ARG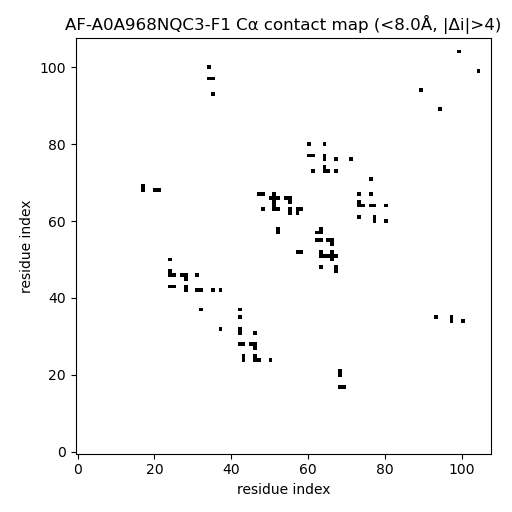 A C 1
ATOM 631 O O . ARG A 1 80 ? 7.820 -3.885 -4.209 1.00 85.56 80 ARG A O 1
ATOM 638 N N . LEU A 1 81 ? 6.928 -4.477 -6.201 1.00 88.81 81 LEU A N 1
ATOM 639 C CA . LEU A 1 81 ? 5.786 -5.238 -5.677 1.00 88.81 81 LEU A CA 1
ATOM 640 C C . LEU A 1 81 ? 6.270 -6.408 -4.815 1.00 88.81 81 LEU A C 1
ATOM 642 O O . LEU A 1 81 ? 5.913 -6.498 -3.643 1.00 88.81 81 LEU A O 1
ATOM 646 N N . HIS A 1 82 ? 7.151 -7.252 -5.360 1.00 89.75 82 HIS A N 1
ATOM 647 C CA . HIS A 1 82 ? 7.678 -8.403 -4.627 1.00 89.75 82 HIS A CA 1
ATOM 648 C C . HIS A 1 82 ? 8.415 -8.010 -3.350 1.00 89.75 82 HIS A C 1
ATOM 650 O O . HIS A 1 82 ? 8.210 -8.647 -2.324 1.00 89.75 82 HIS A O 1
ATOM 656 N N . ARG A 1 83 ? 9.253 -6.968 -3.395 1.00 88.88 83 ARG A N 1
ATOM 657 C CA . ARG A 1 83 ? 9.973 -6.488 -2.210 1.00 88.88 83 ARG A CA 1
ATOM 658 C C . ARG A 1 83 ? 9.010 -6.033 -1.119 1.00 88.88 83 ARG A C 1
ATOM 660 O O . ARG A 1 83 ? 9.195 -6.397 0.030 1.00 88.88 83 ARG A O 1
ATOM 667 N N . PHE A 1 84 ? 7.965 -5.285 -1.480 1.00 88.88 84 PHE A N 1
ATOM 668 C CA . PHE A 1 84 ? 6.979 -4.841 -0.499 1.00 88.88 84 PHE A CA 1
ATOM 669 C C . PHE A 1 84 ? 6.301 -6.025 0.193 1.00 88.88 84 PHE A C 1
ATOM 671 O O . PHE A 1 84 ? 6.325 -6.094 1.411 1.00 88.88 84 PHE A O 1
ATOM 678 N N . PHE A 1 85 ? 5.756 -6.978 -0.565 1.00 87.25 85 PHE A N 1
ATOM 679 C CA . PHE A 1 85 ? 5.043 -8.117 0.026 1.00 87.25 85 PHE A CA 1
ATOM 680 C C . PHE A 1 85 ? 5.957 -9.147 0.700 1.00 87.25 85 PHE A C 1
ATOM 682 O O . PHE A 1 85 ? 5.484 -9.933 1.511 1.00 87.25 85 PHE A O 1
ATOM 689 N N . ARG A 1 86 ? 7.254 -9.158 0.377 1.00 89.69 86 ARG A N 1
ATOM 690 C CA . ARG A 1 86 ? 8.251 -9.986 1.067 1.00 89.69 86 ARG A CA 1
ATOM 691 C C . ARG A 1 86 ? 8.655 -9.390 2.409 1.00 89.69 86 ARG A C 1
ATOM 693 O O . ARG A 1 86 ? 8.775 -10.120 3.383 1.00 89.69 86 ARG A O 1
ATOM 700 N N . ASP A 1 87 ? 8.892 -8.083 2.433 1.00 87.69 87 ASP A N 1
ATOM 701 C CA . ASP A 1 87 ? 9.529 -7.413 3.568 1.00 87.69 87 ASP A CA 1
ATOM 702 C C . ASP A 1 87 ? 8.502 -6.774 4.519 1.00 87.69 87 ASP A C 1
ATOM 704 O O . ASP A 1 87 ? 8.869 -6.269 5.581 1.00 87.69 87 ASP A O 1
ATOM 708 N N . TYR A 1 88 ? 7.223 -6.735 4.133 1.00 87.31 88 TYR A N 1
ATOM 709 C CA . TYR A 1 88 ? 6.167 -6.106 4.913 1.00 87.31 88 TYR A CA 1
ATOM 710 C C . TYR A 1 88 ? 4.986 -7.043 5.154 1.00 87.31 88 TYR A C 1
ATOM 712 O O . TYR A 1 88 ? 4.225 -7.372 4.245 1.00 87.31 88 TYR A O 1
ATOM 720 N N . GLU A 1 89 ? 4.805 -7.409 6.420 1.00 88.56 89 GLU A N 1
ATOM 721 C CA . GLU A 1 89 ? 3.637 -8.142 6.885 1.00 88.56 89 GLU A CA 1
ATOM 722 C C . GLU A 1 89 ? 2.460 -7.181 7.105 1.00 88.56 89 GLU A C 1
ATOM 724 O O . GLU A 1 89 ? 2.545 -6.202 7.854 1.00 88.56 89 GLU A O 1
ATOM 729 N N . LEU A 1 90 ? 1.347 -7.449 6.422 1.00 87.62 90 LEU A N 1
ATOM 730 C CA . LEU A 1 90 ? 0.134 -6.648 6.531 1.00 87.62 90 LEU A CA 1
ATOM 731 C C . LEU A 1 90 ? -0.633 -7.019 7.800 1.00 87.62 90 LEU A C 1
ATOM 733 O O . LEU A 1 90 ? -1.168 -8.118 7.921 1.00 87.62 90 LEU A O 1
ATOM 737 N N . ASN A 1 91 ? -0.762 -6.065 8.720 1.00 91.25 91 ASN A N 1
ATOM 738 C CA . ASN A 1 91 ? -1.639 -6.227 9.873 1.00 91.25 91 ASN A CA 1
ATOM 739 C C . ASN A 1 91 ? -3.109 -6.108 9.433 1.00 91.25 91 ASN A C 1
ATOM 741 O O . ASN A 1 91 ? -3.637 -5.007 9.264 1.00 91.25 91 ASN A O 1
ATOM 745 N N . TYR A 1 92 ? -3.778 -7.249 9.267 1.00 91.19 92 TYR A N 1
ATOM 746 C CA . TYR A 1 92 ? -5.172 -7.313 8.821 1.00 91.19 92 TYR A CA 1
ATOM 747 C C . TYR A 1 92 ? -6.148 -6.572 9.743 1.00 91.19 92 TYR A C 1
ATOM 749 O O . TYR A 1 92 ? -7.083 -5.950 9.244 1.00 91.19 92 TYR A O 1
ATOM 757 N N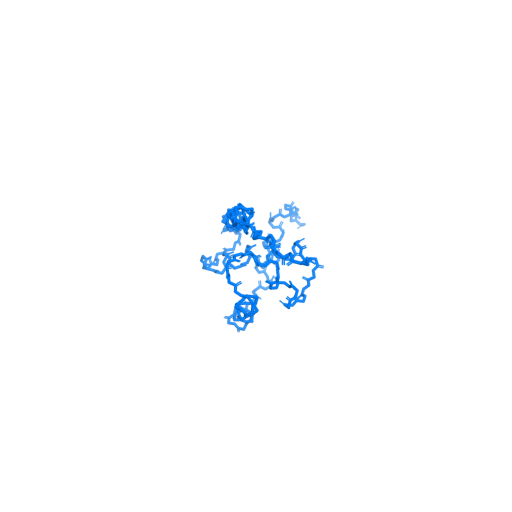 . ALA A 1 93 ? -5.919 -6.562 11.061 1.00 93.00 93 ALA A N 1
ATOM 758 C CA . ALA A 1 93 ? -6.761 -5.815 11.996 1.00 93.00 93 ALA A CA 1
ATOM 759 C C . ALA A 1 93 ? -6.654 -4.301 11.758 1.00 93.00 93 ALA A C 1
ATOM 761 O O . ALA A 1 93 ? -7.663 -3.599 11.725 1.00 93.00 93 ALA A O 1
ATOM 762 N N . GLN A 1 94 ? -5.441 -3.802 11.512 1.00 93.31 94 GLN A N 1
ATOM 763 C CA . GLN A 1 94 ? -5.213 -2.397 11.175 1.00 93.31 94 GLN A CA 1
ATOM 764 C C . GLN A 1 94 ? -5.836 -2.018 9.822 1.00 93.31 94 GLN A C 1
ATOM 766 O O . GLN A 1 94 ? -6.424 -0.941 9.693 1.00 93.31 94 GLN A O 1
ATOM 771 N N . ILE A 1 95 ? -5.745 -2.899 8.819 1.00 92.69 95 ILE A N 1
ATOM 772 C CA . ILE A 1 95 ? -6.409 -2.693 7.525 1.00 92.69 95 ILE A CA 1
ATOM 773 C C . ILE A 1 95 ? -7.931 -2.656 7.700 1.00 92.69 95 ILE A C 1
ATOM 775 O O . ILE A 1 95 ? -8.572 -1.741 7.189 1.00 92.69 95 ILE A O 1
ATOM 779 N N . ALA A 1 96 ? -8.513 -3.584 8.462 1.00 92.06 96 ALA A N 1
ATOM 780 C CA . ALA A 1 96 ? -9.949 -3.611 8.730 1.00 92.06 96 ALA A CA 1
ATOM 781 C C . ALA A 1 96 ? -10.427 -2.326 9.424 1.00 92.06 96 ALA A C 1
ATOM 783 O O . ALA A 1 96 ? -11.381 -1.701 8.965 1.00 92.06 96 ALA A O 1
ATOM 784 N N . GLN A 1 97 ? -9.719 -1.872 10.465 1.00 91.19 97 GLN A N 1
ATOM 785 C CA . GLN A 1 97 ? -10.015 -0.604 11.145 1.00 91.19 97 GLN A CA 1
ATOM 786 C C . GLN A 1 97 ? -9.937 0.592 10.190 1.00 91.19 97 GLN A C 1
ATOM 788 O O . GLN A 1 97 ? -10.808 1.460 10.211 1.00 91.19 97 GLN A O 1
ATOM 793 N N . THR A 1 98 ? -8.934 0.615 9.308 1.00 91.69 98 THR A N 1
ATOM 794 C CA . THR A 1 98 ? -8.796 1.654 8.278 1.00 91.69 98 THR A CA 1
ATOM 795 C C . THR A 1 98 ? -9.999 1.666 7.335 1.00 91.69 98 THR A C 1
ATOM 797 O O . THR A 1 98 ? -10.559 2.728 7.071 1.00 91.69 98 THR A O 1
ATOM 800 N N . VAL A 1 99 ? -10.428 0.499 6.846 1.00 91.62 99 VAL A N 1
ATOM 801 C CA . VAL A 1 99 ? -11.589 0.380 5.950 1.00 91.62 99 VAL A CA 1
ATOM 802 C C . VAL A 1 99 ? -12.870 0.839 6.648 1.00 91.62 99 VAL A C 1
ATOM 804 O O . VAL A 1 99 ? -13.603 1.648 6.084 1.00 91.62 99 VAL A O 1
ATOM 807 N N . VAL A 1 100 ? -13.110 0.401 7.887 1.00 92.19 100 VAL A N 1
ATOM 808 C CA . VAL A 1 100 ? -14.273 0.816 8.693 1.00 92.19 100 VAL A CA 1
ATOM 809 C C . VAL A 1 100 ? -14.302 2.334 8.886 1.00 92.19 100 VAL A C 1
ATOM 811 O O . VAL A 1 100 ? -15.331 2.967 8.639 1.00 92.19 100 VAL A O 1
ATOM 814 N N . ALA A 1 101 ? -13.164 2.931 9.250 1.00 89.88 101 ALA A N 1
ATOM 815 C CA . ALA A 1 101 ? -13.042 4.373 9.444 1.00 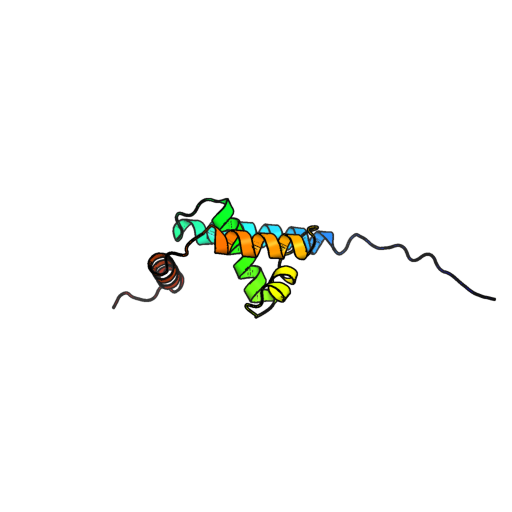89.88 101 ALA A CA 1
ATOM 816 C C . ALA A 1 101 ? -13.286 5.165 8.146 1.00 89.88 101 ALA A C 1
ATOM 818 O O . ALA A 1 101 ? -13.945 6.206 8.169 1.00 89.88 101 ALA A O 1
ATOM 819 N N . LEU A 1 102 ? -12.798 4.666 7.005 1.00 88.88 102 LEU A N 1
ATOM 820 C CA . LEU A 1 102 ? -13.005 5.287 5.692 1.00 88.88 102 LEU A CA 1
ATOM 821 C C . LEU A 1 102 ? -14.454 5.176 5.207 1.00 88.88 102 LEU A C 1
ATOM 823 O O . LEU A 1 102 ? -14.973 6.113 4.602 1.00 88.88 102 LEU A O 1
ATOM 827 N N . MET A 1 103 ? -15.114 4.049 5.477 1.00 88.12 103 MET A N 1
ATOM 828 C CA . MET A 1 103 ? -16.500 3.811 5.074 1.00 88.12 103 MET A CA 1
ATOM 829 C C . MET A 1 103 ? -17.524 4.498 5.989 1.00 88.12 103 MET A C 1
ATOM 831 O O . MET A 1 103 ? -18.711 4.483 5.668 1.00 88.12 103 MET A O 1
ATOM 835 N N . LYS A 1 104 ? -17.087 5.112 7.102 1.00 82.25 104 LYS A N 1
ATOM 836 C CA . LYS A 1 104 ? -17.962 5.690 8.139 1.00 82.25 104 LYS A CA 1
ATOM 837 C C . LYS A 1 104 ? -19.040 4.698 8.602 1.00 82.25 104 LYS A C 1
ATOM 839 O O . LYS A 1 104 ? -20.184 5.085 8.829 1.00 82.25 104 LYS A O 1
ATOM 844 N N . ILE A 1 105 ? -18.685 3.415 8.700 1.00 64.19 105 ILE A N 1
ATOM 845 C CA . ILE A 1 105 ? -19.620 2.382 9.158 1.00 64.19 105 ILE A CA 1
ATOM 846 C C . ILE A 1 105 ? -19.909 2.655 10.642 1.00 64.19 105 ILE A C 1
ATOM 848 O O . ILE A 1 105 ? -18.952 2.786 11.410 1.00 64.19 105 ILE A O 1
ATOM 852 N N . PRO A 1 106 ? -21.182 2.773 11.062 1.00 58.34 106 PRO A N 1
ATOM 853 C CA . PRO A 1 106 ? -21.514 2.930 12.473 1.00 58.34 106 PRO A CA 1
ATOM 854 C C . PRO A 1 106 ? -21.009 1.713 13.255 1.00 58.34 106 PRO A C 1
ATOM 856 O O . PRO A 1 106 ? -21.226 0.579 12.826 1.00 58.34 106 PRO A O 1
ATOM 859 N N . ALA A 1 107 ? -20.335 1.939 14.384 1.00 60.50 107 ALA A N 1
ATOM 860 C CA . ALA A 1 107 ? -20.050 0.854 15.316 1.00 60.50 107 ALA A CA 1
ATOM 861 C C . ALA A 1 107 ? -21.391 0.329 15.852 1.00 60.50 107 ALA A C 1
ATOM 863 O O . ALA A 1 107 ? -22.206 1.125 16.321 1.00 60.50 107 ALA A O 1
ATOM 864 N N . ALA A 1 108 ? -21.623 -0.973 15.677 1.00 55.06 108 ALA A N 1
ATOM 865 C CA . ALA A 1 108 ? -22.799 -1.672 16.188 1.00 55.06 108 ALA A CA 1
ATOM 866 C C . ALA A 1 108 ? -22.771 -1.767 17.718 1.00 55.06 108 ALA A C 1
ATOM 868 O O . ALA A 1 108 ? -21.652 -1.866 18.275 1.00 55.06 108 ALA A O 1
#

Sequence (108 aa):
MQKKTGRGFDQNHHNSNTKTLLHQVTRLQAALRPYLPWHGARLSFLAAFLIALLRVKTVNFAELATGFGGKAHTDSHIKRLHRFFRDYELNYAQIAQTVVALMKIPAA

Radius of gyration: 18.56 Å; Cα contacts (8 Å, |Δi|>4): 61; chains: 1; bounding box: 34×26×72 Å

pLDDT: mean 79.84, std 17.51, range [34.38, 95.38]